Protein AF-A0A3A6QDR3-F1 (afdb_monomer_lite)

InterPro domains:
  IPR043860 Protein of unknown function DUF5822 [PF19139] (39-76)

Radius of gyration: 24.92 Å; chains: 1; bounding box: 59×46×72 Å

Secondary structure (DSSP, 8-state):
-PPPP------S--HHHHHHHHHHHIIIIIHHHHHHHHTTS---SHHHHHHHHHHHHHHHHHHHHHHHHHHHHHHHHHHHHTTS------------

Sequence (96 aa):
MADPVATTDPDGVDFGWVMQVTFVVTILVGAPLVAVLSTTVELSTWGVRATFAIRVGAPIWLTTNVAAYLYAKYKREDTDDDDRPESAESTPADDE

Fold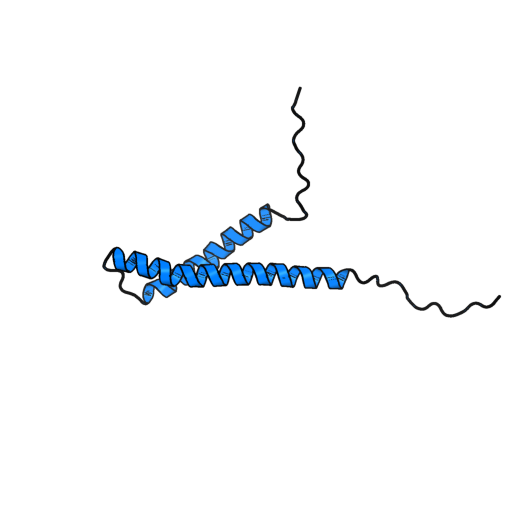seek 3Di:
DPDPPPDDPPPPDDPVVVVVCVVCCCVVPVVVQLVVLVVVDDPPDPVSVVVSCCVSVVVVVVVVVVVVVVVVVVVVVVVVVVPDPPPDDDDDDDDD

Structure (mmCIF, N/CA/C/O backbone):
data_AF-A0A3A6QDR3-F1
#
_entry.id   AF-A0A3A6QDR3-F1
#
loop_
_atom_site.group_PDB
_atom_site.id
_atom_site.type_symbol
_atom_site.label_atom_id
_atom_site.label_alt_id
_atom_site.label_comp_id
_atom_site.label_asym_id
_atom_site.label_entity_id
_atom_site.label_seq_id
_atom_site.pdbx_PDB_ins_code
_atom_site.Cartn_x
_atom_site.Cartn_y
_atom_site.Cartn_z
_atom_site.occupancy
_atom_site.B_iso_or_equiv
_atom_site.auth_seq_id
_atom_site.auth_comp_id
_atom_site.auth_asym_id
_atom_site.auth_atom_id
_atom_site.pdbx_PDB_model_num
ATOM 1 N N . MET A 1 1 ? -6.132 32.675 -29.547 1.00 58.56 1 MET A N 1
ATOM 2 C CA . MET A 1 1 ? -4.810 32.036 -29.393 1.00 58.56 1 MET A CA 1
ATOM 3 C C . MET A 1 1 ? -5.004 30.869 -28.449 1.00 58.56 1 MET A C 1
ATOM 5 O O . MET A 1 1 ? -5.469 31.107 -27.344 1.00 58.56 1 MET A O 1
ATOM 9 N N . ALA A 1 2 ? -4.787 29.637 -28.911 1.00 64.25 2 ALA A N 1
ATOM 10 C CA . ALA A 1 2 ? -4.675 28.500 -28.003 1.00 64.25 2 ALA A CA 1
ATOM 11 C C . ALA A 1 2 ? -3.282 28.570 -27.369 1.00 64.25 2 ALA A C 1
ATOM 13 O O . ALA A 1 2 ? -2.304 28.775 -28.089 1.00 64.25 2 ALA A O 1
ATOM 14 N N . ASP A 1 3 ? -3.218 28.488 -26.045 1.00 71.44 3 ASP A N 1
ATOM 15 C CA . ASP A 1 3 ? -1.955 28.404 -25.314 1.00 71.44 3 ASP A CA 1
ATOM 16 C C . ASP A 1 3 ? -1.244 27.100 -25.731 1.00 71.44 3 ASP A C 1
ATOM 18 O O . ASP A 1 3 ? -1.920 26.067 -25.838 1.00 71.44 3 ASP A O 1
ATOM 22 N N . PRO A 1 4 ? 0.060 27.116 -26.062 1.00 71.12 4 PRO A N 1
ATOM 23 C CA . PRO A 1 4 ? 0.772 25.905 -26.443 1.00 71.12 4 PRO A CA 1
ATOM 24 C C . PRO A 1 4 ? 0.732 24.917 -25.275 1.00 71.12 4 PRO A C 1
ATOM 26 O O . PRO A 1 4 ? 1.252 25.192 -24.196 1.00 71.12 4 PRO A O 1
ATOM 29 N N . VAL A 1 5 ? 0.091 23.763 -25.489 1.00 74.31 5 VAL A N 1
ATOM 30 C CA . VAL A 1 5 ? 0.049 22.706 -24.479 1.00 74.31 5 VAL A CA 1
ATOM 31 C C . VAL A 1 5 ? 1.491 22.304 -24.178 1.00 74.31 5 VAL A C 1
ATOM 33 O O . VAL A 1 5 ? 2.267 22.018 -25.091 1.00 74.31 5 VAL A O 1
ATOM 36 N N . ALA A 1 6 ? 1.871 22.344 -22.903 1.00 64.75 6 ALA A N 1
ATOM 37 C CA . ALA A 1 6 ? 3.170 21.862 -22.474 1.00 64.75 6 ALA A CA 1
ATOM 38 C C . ALA A 1 6 ? 3.205 20.346 -22.705 1.00 64.75 6 ALA A C 1
ATOM 40 O O . ALA A 1 6 ? 2.680 19.570 -21.909 1.00 64.75 6 ALA A O 1
ATOM 41 N N . THR A 1 7 ? 3.769 19.929 -23.835 1.00 65.12 7 THR A N 1
ATOM 42 C CA . THR A 1 7 ? 4.072 18.526 -24.098 1.00 65.12 7 THR A CA 1
ATOM 43 C C . THR A 1 7 ? 5.280 18.163 -23.248 1.00 65.12 7 THR A C 1
ATOM 45 O O . THR A 1 7 ? 6.416 18.477 -23.593 1.00 65.12 7 THR A O 1
ATOM 48 N N . THR A 1 8 ? 5.028 17.547 -22.098 1.00 63.00 8 THR A N 1
ATOM 49 C CA . THR A 1 8 ? 6.047 16.784 -21.382 1.00 63.00 8 THR A CA 1
ATOM 50 C C . THR A 1 8 ? 6.252 15.491 -22.155 1.00 63.00 8 THR A C 1
ATOM 52 O O . THR A 1 8 ? 5.293 14.743 -22.335 1.00 63.00 8 THR A O 1
ATOM 55 N N . ASP A 1 9 ? 7.468 15.248 -22.637 1.00 61.25 9 ASP A N 1
ATOM 56 C CA . ASP A 1 9 ? 7.875 13.913 -23.067 1.00 61.25 9 ASP A CA 1
ATOM 57 C C . ASP A 1 9 ? 7.932 13.064 -21.787 1.00 61.25 9 ASP A C 1
ATOM 59 O O . ASP A 1 9 ? 8.747 13.370 -20.909 1.00 61.25 9 ASP A O 1
ATOM 63 N N . PRO A 1 10 ? 6.990 12.131 -21.553 1.00 62.28 10 PRO A N 1
ATOM 64 C CA . PRO A 1 10 ? 7.082 11.274 -20.382 1.00 62.28 10 PRO A CA 1
ATOM 65 C C . PRO A 1 10 ? 8.407 10.520 -20.498 1.00 62.28 10 PRO A C 1
ATOM 67 O O . PRO A 1 10 ? 8.695 10.022 -21.576 1.00 62.28 10 PRO A O 1
ATOM 70 N N . ASP A 1 11 ? 9.201 10.445 -19.425 1.00 62.66 11 ASP A N 1
ATOM 71 C CA . ASP A 1 11 ? 10.565 9.875 -19.371 1.00 62.66 11 ASP A CA 1
ATOM 72 C C . ASP A 1 11 ? 10.659 8.359 -19.733 1.00 62.66 11 ASP A C 1
ATOM 74 O O . ASP A 1 11 ? 11.313 7.575 -19.049 1.00 62.66 11 ASP A O 1
ATOM 78 N N . GLY A 1 12 ? 9.945 7.884 -20.757 1.00 69.81 12 GLY A N 1
ATOM 79 C CA . GLY A 1 12 ? 9.756 6.481 -21.124 1.00 69.81 12 GLY A CA 1
ATOM 80 C C . GLY A 1 12 ? 8.812 5.703 -20.199 1.00 69.81 12 GLY A C 1
ATOM 81 O O . GLY A 1 12 ? 8.635 4.499 -20.380 1.00 69.81 12 GLY A O 1
ATOM 82 N N . VAL A 1 13 ? 8.205 6.348 -19.195 1.00 74.62 13 VAL A N 1
ATOM 83 C CA . VAL A 1 13 ? 7.364 5.682 -18.186 1.00 74.62 13 VAL A CA 1
ATOM 84 C C . VAL A 1 13 ? 5.888 5.699 -18.589 1.00 74.62 13 VAL A C 1
ATOM 86 O O . VAL A 1 13 ? 5.265 6.755 -18.685 1.00 74.62 13 VAL A O 1
ATOM 89 N N . ASP A 1 14 ? 5.295 4.513 -18.748 1.00 82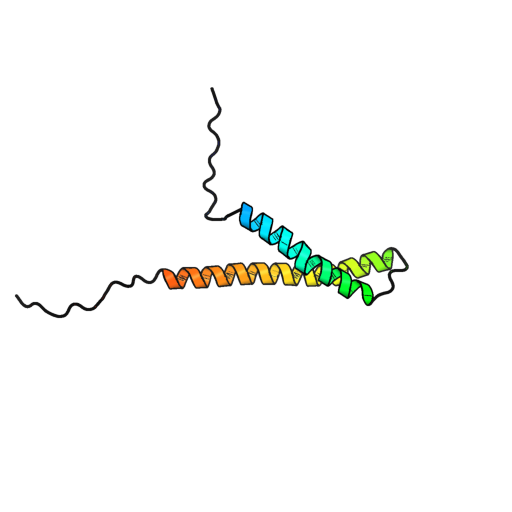.38 14 ASP A N 1
ATOM 90 C CA . ASP A 1 14 ? 3.853 4.353 -18.961 1.00 82.38 14 ASP A CA 1
ATOM 91 C C . ASP A 1 14 ? 3.084 4.576 -17.647 1.00 82.38 14 ASP A C 1
ATOM 93 O O . ASP A 1 14 ? 2.876 3.668 -16.835 1.00 82.38 14 ASP A O 1
ATOM 97 N N . PHE A 1 15 ? 2.660 5.820 -17.424 1.00 80.62 15 PHE A N 1
ATOM 98 C CA . PHE A 1 15 ? 1.894 6.207 -16.239 1.00 80.62 15 PHE A CA 1
ATOM 99 C C . PHE A 1 15 ? 0.520 5.525 -16.149 1.00 80.62 15 PHE A C 1
ATOM 101 O O . PHE A 1 15 ? 0.023 5.312 -15.039 1.00 80.62 15 PHE A O 1
ATOM 108 N N . GLY A 1 16 ? -0.086 5.152 -17.283 1.00 84.62 16 GLY A N 1
ATOM 109 C CA . GLY A 1 16 ? -1.348 4.411 -17.308 1.00 84.62 16 GLY A CA 1
ATOM 110 C C . GLY A 1 16 ? -1.162 2.997 -16.766 1.00 84.62 16 GLY A C 1
ATOM 111 O O . GLY A 1 16 ? -1.895 2.564 -15.873 1.00 84.62 16 GLY A O 1
ATOM 112 N N . TRP A 1 17 ? -0.109 2.322 -17.226 1.00 84.31 17 TRP A N 1
ATOM 113 C CA . TRP A 1 17 ? 0.300 1.016 -16.723 1.00 84.31 17 TRP A CA 1
ATOM 114 C C . TRP A 1 17 ? 0.682 1.064 -15.240 1.00 84.31 17 TRP A C 1
ATOM 116 O O . TRP A 1 17 ? 0.211 0.230 -14.466 1.00 84.31 17 TRP A O 1
ATOM 126 N N . VAL A 1 18 ? 1.461 2.065 -14.805 1.00 82.56 18 VAL A N 1
ATOM 127 C CA . VAL A 1 18 ? 1.843 2.222 -13.386 1.00 82.56 18 VAL A CA 1
ATOM 128 C C . VAL A 1 18 ? 0.607 2.365 -12.501 1.00 82.56 18 VAL A C 1
ATOM 130 O O . VAL A 1 18 ? 0.498 1.702 -11.465 1.00 82.56 18 VAL A O 1
ATOM 133 N N . MET A 1 19 ? -0.352 3.197 -12.907 1.00 87.56 19 MET A N 1
ATOM 134 C CA . MET A 1 19 ? -1.589 3.398 -12.156 1.00 87.56 19 MET A CA 1
ATOM 135 C C . MET A 1 19 ? -2.438 2.120 -12.109 1.00 87.56 19 MET A C 1
ATOM 137 O O . MET A 1 19 ? -2.969 1.762 -11.057 1.00 87.56 19 MET A O 1
ATOM 141 N N . GLN A 1 20 ? -2.532 1.391 -13.222 1.00 87.50 20 GLN A N 1
ATOM 142 C CA . GLN A 1 20 ? -3.319 0.164 -13.285 1.00 87.50 20 GLN A CA 1
ATOM 143 C C . GLN A 1 20 ? -2.688 -0.958 -12.453 1.00 87.50 20 GLN A C 1
ATOM 145 O O . GLN A 1 20 ? -3.381 -1.607 -11.670 1.00 87.50 20 GLN A O 1
ATOM 150 N N . VAL A 1 21 ? -1.374 -1.157 -12.566 1.00 86.88 21 VAL A N 1
ATOM 151 C CA . VAL A 1 21 ? -0.640 -2.162 -11.787 1.00 86.88 21 VAL A CA 1
ATOM 152 C C . VAL A 1 21 ? -0.727 -1.860 -10.300 1.00 86.88 21 VAL A C 1
ATOM 154 O O . VAL A 1 21 ? -1.041 -2.758 -9.523 1.00 86.88 21 VAL A O 1
ATOM 157 N N . THR A 1 22 ? -0.520 -0.611 -9.884 1.00 81.19 22 THR A N 1
ATOM 158 C CA . THR A 1 22 ? -0.638 -0.252 -8.463 1.00 81.19 22 THR A CA 1
ATOM 159 C C . THR A 1 22 ? -2.051 -0.490 -7.935 1.00 81.19 22 THR A C 1
ATOM 161 O O . THR A 1 22 ? -2.201 -1.103 -6.877 1.00 81.19 22 THR A O 1
ATOM 164 N N . PHE A 1 23 ? -3.096 -0.116 -8.679 1.00 85.56 23 PHE A N 1
ATOM 165 C CA . PHE A 1 23 ? -4.482 -0.399 -8.294 1.00 85.56 23 PHE A CA 1
ATOM 166 C C . PHE A 1 23 ? -4.752 -1.906 -8.147 1.00 85.56 23 PHE A C 1
ATOM 168 O O . PHE A 1 23 ? -5.237 -2.357 -7.106 1.00 85.56 23 PHE A O 1
ATOM 175 N N . VAL A 1 24 ? -4.377 -2.698 -9.155 1.00 88.62 24 VAL A N 1
ATOM 176 C CA . VAL A 1 24 ? -4.601 -4.152 -9.184 1.00 88.62 24 VAL A CA 1
ATOM 177 C C . VAL A 1 24 ? -3.822 -4.860 -8.077 1.00 88.62 24 VAL A C 1
ATOM 179 O O . VAL A 1 24 ? -4.401 -5.665 -7.350 1.00 88.62 24 VAL A O 1
ATOM 182 N N . VAL A 1 25 ? -2.539 -4.542 -7.894 1.00 83.62 25 VAL A N 1
ATOM 183 C CA . VAL A 1 25 ? -1.692 -5.152 -6.856 1.00 83.62 25 VAL A CA 1
ATOM 184 C C . VAL A 1 25 ? -2.235 -4.846 -5.460 1.00 83.62 25 VAL A C 1
ATOM 186 O O . VAL A 1 25 ? -2.306 -5.737 -4.613 1.00 83.62 25 VAL A O 1
ATOM 189 N N . THR A 1 26 ? -2.692 -3.617 -5.214 1.00 78.31 26 THR A N 1
ATOM 190 C CA . THR A 1 26 ? -3.222 -3.234 -3.896 1.00 78.31 26 THR A CA 1
ATOM 191 C C . THR A 1 26 ? -4.514 -3.985 -3.566 1.00 78.31 26 THR A C 1
ATOM 193 O O . THR A 1 26 ? -4.715 -4.401 -2.424 1.00 78.31 26 THR A O 1
ATOM 196 N N . ILE A 1 27 ? -5.370 -4.220 -4.563 1.00 84.00 27 ILE A N 1
ATOM 197 C CA . ILE A 1 27 ? -6.609 -4.982 -4.379 1.00 84.00 27 ILE A CA 1
ATOM 198 C C . ILE A 1 27 ? -6.325 -6.476 -4.244 1.00 84.00 27 ILE A C 1
ATOM 200 O O . ILE A 1 27 ? -6.805 -7.092 -3.300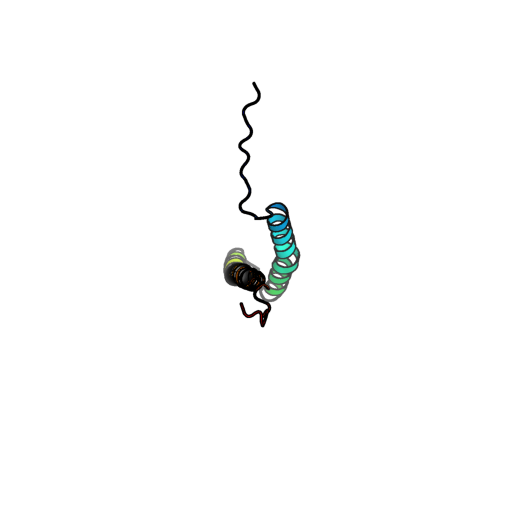 1.00 84.00 27 ILE A O 1
ATOM 204 N N . LEU A 1 28 ? -5.565 -7.068 -5.169 1.00 85.25 28 LEU A N 1
ATOM 205 C CA . LEU A 1 28 ? -5.379 -8.521 -5.223 1.00 85.25 28 LEU A CA 1
ATOM 206 C C . LEU A 1 28 ? -4.413 -9.051 -4.166 1.00 85.25 28 LEU A C 1
ATOM 208 O O . LEU A 1 28 ? -4.530 -10.204 -3.768 1.00 85.25 28 LEU A O 1
ATOM 212 N N . VAL A 1 29 ? -3.464 -8.235 -3.714 1.00 78.81 29 VAL A N 1
ATOM 213 C CA . VAL A 1 29 ? -2.458 -8.652 -2.730 1.00 78.81 29 VAL A CA 1
ATOM 214 C C . VAL A 1 29 ? -2.688 -7.942 -1.404 1.00 78.81 29 VAL A C 1
ATOM 216 O O . VAL A 1 29 ? -2.778 -8.595 -0.367 1.00 78.81 29 VAL A O 1
ATOM 219 N N . GLY A 1 30 ? -2.844 -6.615 -1.427 1.00 77.12 30 GLY A N 1
ATOM 220 C CA . GLY A 1 30 ? -2.991 -5.815 -0.211 1.00 77.12 30 GLY A CA 1
ATOM 221 C C . GLY A 1 30 ? -4.235 -6.181 0.601 1.00 77.12 30 GLY A C 1
ATOM 222 O O . GLY A 1 30 ? -4.125 -6.466 1.795 1.00 77.12 30 GLY A O 1
ATOM 223 N N . ALA A 1 31 ? -5.411 -6.228 -0.032 1.00 81.50 31 A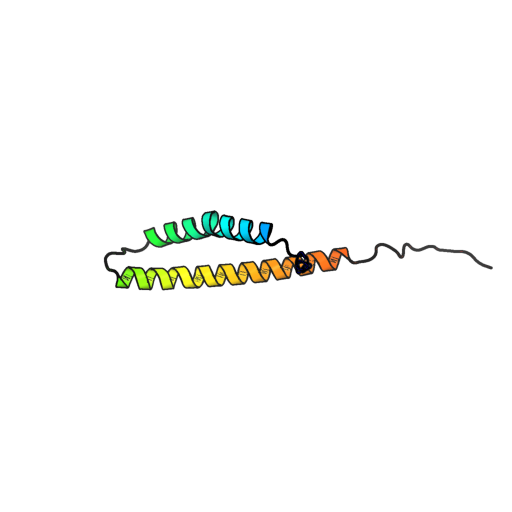LA A N 1
ATOM 224 C CA . ALA A 1 31 ? -6.656 -6.502 0.686 1.00 81.50 31 ALA A CA 1
ATOM 225 C C . ALA A 1 31 ? -6.727 -7.930 1.275 1.00 81.50 31 ALA A C 1
ATOM 227 O O . ALA A 1 31 ? -7.045 -8.044 2.463 1.00 81.50 31 ALA A O 1
ATOM 228 N N . PRO A 1 32 ? -6.377 -9.015 0.548 1.00 80.62 32 PRO A N 1
ATOM 229 C CA . PRO A 1 32 ? -6.351 -10.359 1.125 1.00 80.62 32 PRO A CA 1
ATOM 230 C C . PRO A 1 32 ? -5.343 -10.508 2.260 1.00 80.62 32 PRO A C 1
ATOM 232 O O . PRO A 1 32 ? -5.651 -11.141 3.268 1.00 80.62 32 PRO A O 1
ATOM 235 N N . LEU A 1 33 ? -4.166 -9.891 2.137 1.00 78.88 33 LEU A N 1
ATOM 236 C CA . LEU A 1 33 ? -3.138 -9.952 3.171 1.00 78.88 33 LEU A CA 1
ATOM 237 C C . LEU A 1 33 ? -3.630 -9.311 4.477 1.00 78.88 33 LEU A C 1
ATOM 239 O O . LEU A 1 33 ? -3.519 -9.914 5.545 1.00 78.88 33 LEU A O 1
ATOM 243 N N . VAL A 1 34 ? -4.253 -8.130 4.388 1.00 78.00 34 VAL A N 1
ATOM 244 C CA . VAL A 1 34 ? -4.875 -7.455 5.540 1.00 78.00 34 VAL A CA 1
ATOM 245 C C . VAL A 1 34 ? -6.013 -8.294 6.127 1.00 78.00 34 VAL A C 1
ATOM 247 O O . VAL A 1 34 ? -6.102 -8.422 7.349 1.00 78.00 34 VAL A O 1
ATOM 250 N N . ALA A 1 35 ? -6.856 -8.894 5.282 1.00 78.69 35 ALA A N 1
ATOM 251 C CA . ALA A 1 35 ? -7.971 -9.727 5.725 1.00 78.69 35 ALA A CA 1
ATOM 252 C C . ALA A 1 35 ? -7.496 -10.958 6.513 1.00 78.69 35 ALA A C 1
ATOM 254 O O . ALA A 1 35 ? -7.992 -11.201 7.611 1.00 78.69 35 ALA A O 1
ATOM 255 N N . VAL A 1 36 ? -6.497 -11.687 6.002 1.00 76.25 36 VAL A N 1
ATOM 256 C CA . VAL A 1 36 ? -5.908 -12.856 6.680 1.00 76.25 36 VAL A CA 1
ATOM 257 C C . VAL A 1 36 ? -5.262 -12.455 8.004 1.00 76.25 36 VAL A C 1
ATOM 259 O O . VAL A 1 36 ? -5.483 -13.097 9.026 1.00 76.25 36 VAL A O 1
ATOM 262 N N . LEU A 1 37 ? -4.502 -11.359 8.026 1.00 75.62 37 LEU A N 1
ATOM 263 C CA . LEU A 1 37 ? -3.881 -10.880 9.262 1.00 75.62 37 LEU A CA 1
ATOM 264 C C . LEU A 1 37 ? -4.934 -10.471 10.305 1.00 75.62 37 LEU A C 1
ATOM 266 O O . LEU A 1 37 ? -4.723 -10.686 11.500 1.00 75.62 37 LEU A O 1
ATOM 270 N N . SER A 1 38 ? -6.093 -9.957 9.874 1.00 72.69 38 SER A N 1
ATOM 271 C CA . SER A 1 38 ? -7.181 -9.547 10.770 1.00 72.69 38 SER A CA 1
ATOM 272 C C . SER A 1 38 ? -7.869 -10.709 11.483 1.00 72.69 38 SER A C 1
ATOM 274 O O . SER A 1 38 ? -8.466 -10.476 12.532 1.00 72.69 38 SER A O 1
ATOM 276 N N . THR A 1 39 ? -7.804 -11.943 10.973 1.00 77.50 39 THR A N 1
ATOM 277 C CA . THR A 1 39 ? -8.459 -13.089 11.634 1.00 77.50 39 THR A CA 1
ATOM 278 C C . THR A 1 39 ? -7.705 -13.569 12.872 1.00 77.50 39 THR A C 1
ATOM 280 O O . THR A 1 39 ? -8.213 -14.400 13.617 1.00 77.50 39 THR A O 1
ATOM 283 N N . THR A 1 40 ? -6.484 -13.080 13.091 1.00 72.38 40 THR A N 1
ATOM 284 C CA . THR A 1 40 ? -5.602 -13.540 14.174 1.00 72.38 40 THR A CA 1
ATOM 285 C C . THR A 1 40 ? -5.733 -12.733 15.465 1.00 72.38 40 THR A C 1
ATOM 287 O O . THR A 1 40 ? -5.081 -13.062 16.455 1.00 72.38 40 THR A O 1
ATOM 290 N N . VAL A 1 41 ? -6.552 -11.671 15.479 1.00 69.38 41 VAL A N 1
ATOM 291 C CA . VAL A 1 41 ? -6.592 -10.712 16.591 1.00 69.38 41 VAL A CA 1
ATOM 292 C C . VAL A 1 41 ? -8.016 -10.235 16.865 1.00 69.38 41 VAL A C 1
ATOM 294 O O . VAL A 1 41 ? -8.721 -9.792 15.961 1.00 69.38 41 VAL A O 1
ATOM 297 N N . GLU A 1 42 ? -8.435 -10.261 18.131 1.00 71.81 42 GLU A N 1
ATOM 298 C CA . GLU A 1 42 ? -9.719 -9.688 18.537 1.00 71.81 42 GLU A CA 1
ATOM 299 C C . GLU A 1 42 ? -9.635 -8.160 18.620 1.00 71.81 42 GLU A C 1
ATOM 301 O O . GLU A 1 42 ? -8.988 -7.575 19.489 1.00 71.81 42 GLU A O 1
ATOM 306 N N . LEU A 1 43 ? -10.324 -7.491 17.701 1.00 71.75 43 LEU A N 1
ATOM 307 C CA . LEU A 1 43 ? -10.319 -6.037 17.552 1.00 71.75 43 LEU A CA 1
ATOM 308 C C . LEU A 1 43 ? -11.471 -5.405 18.345 1.00 71.75 43 LEU A C 1
ATOM 310 O O . LEU A 1 43 ? -12.340 -4.747 17.779 1.00 71.75 43 LEU A O 1
ATOM 314 N N . SER A 1 44 ? -11.517 -5.621 19.660 1.00 77.38 44 SER A N 1
ATOM 315 C CA . SER A 1 44 ? -12.646 -5.187 20.501 1.00 77.38 44 SER A CA 1
ATOM 316 C C . SER A 1 44 ? -12.680 -3.667 20.718 1.00 77.38 44 SER A C 1
ATOM 318 O O . SER A 1 44 ? -13.732 -3.037 20.592 1.00 77.38 44 SER A O 1
ATOM 320 N N . THR A 1 45 ? -11.525 -3.028 20.923 1.00 86.50 45 THR A N 1
ATOM 321 C CA . THR A 1 45 ? -11.416 -1.585 21.215 1.00 86.50 45 THR A CA 1
ATOM 322 C C . THR A 1 45 ? -10.758 -0.798 20.081 1.00 86.50 45 THR A C 1
ATOM 324 O O . THR A 1 45 ? -10.123 -1.360 19.188 1.00 86.50 45 THR A O 1
ATOM 327 N N . TRP A 1 46 ? -10.953 0.521 20.052 1.00 83.88 46 TRP A N 1
ATOM 328 C CA . TRP A 1 46 ? -10.388 1.372 18.998 1.00 83.88 46 TRP A CA 1
ATOM 329 C C . TRP A 1 46 ? -8.853 1.443 19.070 1.00 83.88 46 TRP A C 1
ATOM 331 O O . TRP A 1 46 ? -8.184 1.386 18.043 1.00 83.88 46 TRP A O 1
ATOM 341 N N . GLY A 1 47 ? -8.283 1.455 20.281 1.00 85.62 47 GLY A N 1
ATOM 342 C CA . GLY A 1 47 ? -6.829 1.406 20.476 1.00 85.62 47 GLY A CA 1
ATOM 343 C C . GLY A 1 47 ? -6.198 0.133 19.904 1.00 85.62 47 GLY A C 1
ATOM 344 O O . GLY A 1 47 ? -5.197 0.207 19.197 1.00 85.62 47 GLY A O 1
ATOM 345 N N . VAL A 1 48 ? -6.838 -1.025 20.111 1.00 82.56 48 VAL A N 1
ATOM 346 C CA . VAL A 1 48 ? -6.371 -2.305 19.550 1.00 82.56 48 VAL A CA 1
ATOM 347 C C . VAL A 1 48 ? -6.421 -2.293 18.017 1.00 82.56 48 VAL A C 1
ATOM 349 O O . VAL A 1 48 ? -5.488 -2.773 17.376 1.00 82.56 48 VAL A O 1
ATOM 352 N N . ARG A 1 49 ? -7.446 -1.667 17.419 1.00 80.12 49 ARG A N 1
ATOM 353 C CA . ARG A 1 49 ? -7.541 -1.469 15.959 1.00 80.12 49 ARG A CA 1
ATOM 354 C C . ARG A 1 49 ? -6.393 -0.620 15.410 1.00 80.12 49 ARG A C 1
ATOM 356 O O . ARG A 1 49 ? -5.790 -1.001 14.410 1.00 80.12 49 ARG A O 1
ATOM 363 N N . ALA A 1 50 ? -6.055 0.486 16.073 1.00 84.06 50 ALA A N 1
ATOM 364 C CA . ALA A 1 50 ? -4.959 1.357 15.650 1.00 84.06 50 ALA A CA 1
ATOM 365 C C . ALA A 1 50 ? -3.593 0.653 15.737 1.00 84.06 50 ALA A C 1
ATOM 367 O O . ALA A 1 50 ? -2.819 0.672 14.780 1.00 84.06 50 ALA A O 1
ATOM 368 N N . THR A 1 51 ? -3.307 -0.030 16.849 1.00 82.62 51 THR A N 1
ATOM 369 C CA . THR A 1 51 ? -2.052 -0.780 17.011 1.00 82.62 51 THR A CA 1
ATOM 370 C C . THR A 1 51 ? -1.938 -1.926 16.007 1.00 82.62 51 THR A C 1
ATOM 372 O O . THR A 1 51 ? -0.857 -2.144 15.458 1.00 82.62 51 THR A O 1
ATOM 375 N N . PHE A 1 52 ? -3.039 -2.628 15.729 1.00 82.06 52 PHE A N 1
ATOM 376 C CA . PHE A 1 52 ? -3.093 -3.660 14.697 1.00 82.06 52 PHE A CA 1
ATOM 377 C C . PHE A 1 52 ? -2.781 -3.088 13.309 1.00 82.06 52 PHE A C 1
ATOM 379 O O . PHE A 1 52 ? -1.896 -3.601 12.626 1.00 82.06 52 PHE A O 1
ATOM 386 N N . ALA A 1 53 ? -3.433 -1.984 12.930 1.00 81.06 53 ALA A N 1
ATOM 387 C CA . ALA A 1 53 ? -3.207 -1.329 11.644 1.00 81.06 53 ALA A CA 1
ATOM 388 C C . ALA A 1 53 ? -1.745 -0.895 11.463 1.00 81.06 53 ALA A C 1
ATOM 390 O O . ALA A 1 53 ? -1.192 -1.076 10.385 1.00 81.06 53 ALA A O 1
ATOM 391 N N . ILE A 1 54 ? -1.091 -0.393 12.515 1.00 84.19 54 ILE A N 1
ATOM 392 C CA . ILE A 1 54 ? 0.331 -0.024 12.459 1.00 84.19 54 ILE A CA 1
ATOM 393 C C . ILE A 1 54 ? 1.219 -1.272 12.337 1.00 84.19 54 ILE A C 1
ATOM 395 O O . ILE A 1 54 ? 2.092 -1.313 11.473 1.00 84.19 54 ILE A O 1
ATOM 399 N N . ARG A 1 55 ? 0.994 -2.305 13.165 1.00 82.62 55 ARG A N 1
ATOM 400 C CA . ARG A 1 55 ? 1.798 -3.544 13.150 1.00 82.62 55 ARG A CA 1
ATOM 401 C C . ARG A 1 55 ? 1.692 -4.318 11.844 1.00 82.62 55 ARG A C 1
ATOM 403 O O . ARG A 1 55 ? 2.660 -4.965 11.469 1.00 82.62 55 ARG A O 1
ATOM 410 N N . VAL A 1 56 ? 0.533 -4.281 11.196 1.00 79.75 56 VAL A N 1
ATOM 411 C CA . VAL A 1 56 ? 0.286 -4.960 9.920 1.00 79.75 56 VAL A CA 1
ATOM 412 C C . VAL A 1 56 ? 0.663 -4.064 8.747 1.00 79.75 56 VAL A C 1
ATOM 414 O O . VAL A 1 56 ? 1.359 -4.499 7.836 1.00 79.75 56 VAL A O 1
ATOM 417 N N . GLY A 1 57 ? 0.270 -2.795 8.788 1.00 76.56 57 GLY A N 1
ATOM 418 C CA . GLY A 1 57 ? 0.542 -1.837 7.724 1.00 76.56 57 GLY A CA 1
ATOM 419 C C . GLY A 1 57 ? 2.032 -1.576 7.528 1.00 76.56 57 GLY A C 1
ATOM 420 O O . GLY A 1 57 ? 2.484 -1.545 6.389 1.00 76.56 57 GLY A O 1
ATOM 421 N N . ALA A 1 58 ? 2.813 -1.450 8.606 1.00 82.81 58 ALA A N 1
ATOM 422 C CA . ALA A 1 58 ? 4.246 -1.163 8.519 1.00 82.81 58 ALA A CA 1
ATOM 423 C C . ALA A 1 58 ? 5.059 -2.223 7.739 1.00 82.81 58 ALA A C 1
ATOM 425 O O . ALA A 1 58 ? 5.748 -1.839 6.793 1.00 82.81 58 ALA A O 1
ATOM 426 N N . PRO A 1 59 ? 4.995 -3.534 8.055 1.00 79.44 59 PRO A N 1
ATOM 427 C CA . PRO A 1 59 ? 5.714 -4.546 7.288 1.00 79.44 59 PRO A CA 1
ATOM 428 C C . PRO A 1 59 ? 5.184 -4.673 5.859 1.00 79.44 59 PRO A C 1
ATOM 430 O O . PRO A 1 59 ? 5.992 -4.792 4.948 1.00 79.44 59 PRO A O 1
ATOM 433 N N . ILE A 1 60 ? 3.869 -4.566 5.627 1.00 79.19 60 ILE A N 1
ATOM 434 C CA . ILE A 1 60 ? 3.304 -4.589 4.265 1.00 79.19 60 ILE A CA 1
ATOM 435 C C . ILE A 1 60 ? 3.849 -3.427 3.434 1.00 79.19 60 ILE A C 1
ATOM 437 O O . ILE A 1 60 ? 4.281 -3.621 2.298 1.00 79.19 60 ILE A O 1
ATOM 441 N N . TRP A 1 61 ? 3.859 -2.222 4.002 1.00 79.62 61 TRP A N 1
ATOM 442 C CA . TRP A 1 61 ? 4.378 -1.029 3.344 1.00 79.62 61 TRP A CA 1
ATOM 443 C C . TRP A 1 61 ? 5.871 -1.163 3.039 1.00 79.62 61 TRP A C 1
ATOM 445 O O . TRP A 1 61 ? 6.305 -0.838 1.930 1.00 79.62 61 TRP A O 1
ATOM 455 N N . LEU A 1 62 ? 6.645 -1.698 3.989 1.00 82.19 62 LEU A N 1
ATOM 456 C CA . LEU A 1 62 ? 8.070 -1.953 3.807 1.00 82.19 62 LEU A CA 1
ATOM 457 C C . LEU A 1 62 ? 8.308 -2.984 2.699 1.00 82.19 62 LEU A C 1
ATOM 459 O O . LEU A 1 62 ? 9.056 -2.707 1.768 1.00 82.19 62 LEU A O 1
ATOM 463 N N . THR A 1 63 ? 7.642 -4.140 2.754 1.00 80.06 63 THR A N 1
ATOM 464 C CA . THR A 1 63 ? 7.758 -5.193 1.736 1.00 80.06 63 THR A CA 1
ATOM 465 C C . THR A 1 63 ? 7.353 -4.681 0.361 1.00 80.06 63 THR A C 1
ATOM 467 O O . THR A 1 63 ? 8.042 -4.969 -0.610 1.00 80.06 63 THR A O 1
ATOM 470 N N . THR A 1 64 ? 6.290 -3.881 0.270 1.00 77.44 64 THR A N 1
ATOM 471 C CA . THR A 1 64 ? 5.841 -3.293 -0.999 1.00 77.44 64 THR A CA 1
ATOM 472 C C . THR A 1 64 ? 6.888 -2.332 -1.567 1.00 77.44 64 THR A C 1
ATOM 474 O O . THR A 1 64 ? 7.213 -2.427 -2.746 1.00 77.44 64 THR A O 1
ATOM 477 N N . ASN A 1 65 ? 7.471 -1.452 -0.742 1.00 78.56 65 ASN A N 1
ATOM 478 C CA . ASN A 1 65 ? 8.548 -0.552 -1.180 1.00 78.56 65 ASN A CA 1
ATOM 479 C C . ASN A 1 65 ? 9.800 -1.318 -1.614 1.00 78.56 65 ASN A C 1
ATOM 481 O O . ASN A 1 65 ? 10.384 -1.006 -2.648 1.00 78.56 65 ASN A O 1
ATOM 485 N N . VAL A 1 66 ? 10.200 -2.335 -0.847 1.00 86.19 66 VAL A N 1
ATOM 486 C CA . VAL A 1 66 ? 11.353 -3.180 -1.179 1.00 86.19 66 VAL A CA 1
ATOM 487 C C . VAL A 1 66 ? 11.102 -3.937 -2.481 1.00 86.19 66 VAL A C 1
ATOM 489 O O . VAL A 1 66 ? 11.965 -3.935 -3.351 1.00 86.19 66 VAL A O 1
ATOM 492 N N . ALA A 1 67 ? 9.922 -4.531 -2.656 1.00 78.75 67 ALA A N 1
ATOM 493 C CA . ALA A 1 67 ? 9.550 -5.224 -3.884 1.00 78.75 67 ALA A CA 1
ATOM 494 C C . ALA A 1 67 ? 9.526 -4.272 -5.087 1.00 78.75 67 ALA A C 1
ATOM 496 O O . ALA A 1 67 ? 10.071 -4.612 -6.131 1.00 78.75 67 ALA A O 1
ATOM 497 N N . ALA A 1 68 ? 8.966 -3.068 -4.939 1.00 77.75 68 ALA A N 1
ATOM 498 C CA . ALA A 1 68 ? 8.965 -2.056 -5.992 1.00 77.75 68 ALA A CA 1
ATOM 499 C C . ALA A 1 68 ? 10.389 -1.611 -6.366 1.00 77.75 68 ALA A C 1
ATOM 501 O O . ALA A 1 68 ? 10.713 -1.512 -7.548 1.00 77.75 68 ALA A O 1
ATOM 502 N N . TYR A 1 69 ? 11.258 -1.398 -5.372 1.00 79.88 69 TYR A N 1
ATOM 503 C CA . TYR A 1 69 ? 12.666 -1.068 -5.591 1.00 79.88 69 TYR A CA 1
ATOM 504 C C . TYR A 1 69 ? 13.415 -2.201 -6.302 1.00 79.88 69 TYR A C 1
ATOM 506 O O . TYR A 1 69 ? 14.111 -1.953 -7.284 1.00 79.88 69 TYR A O 1
ATOM 514 N N . LEU A 1 70 ? 13.254 -3.444 -5.837 1.00 85.00 70 LEU A N 1
ATOM 515 C CA . LEU A 1 70 ? 13.886 -4.616 -6.444 1.00 85.00 70 LEU A CA 1
ATOM 516 C C . LEU A 1 70 ? 13.382 -4.855 -7.866 1.00 85.00 70 LEU A C 1
ATOM 518 O O . LEU A 1 70 ? 14.189 -5.133 -8.741 1.00 85.00 70 LEU A O 1
ATOM 522 N N . TYR A 1 71 ? 12.082 -4.687 -8.112 1.00 77.12 71 TYR A N 1
ATOM 523 C CA . TYR A 1 71 ? 11.502 -4.783 -9.449 1.00 77.12 71 TYR A CA 1
ATOM 524 C C . TYR A 1 71 ? 12.089 -3.728 -10.393 1.00 77.12 71 TYR A C 1
ATOM 526 O O . TYR A 1 71 ? 12.502 -4.050 -11.504 1.00 77.12 71 TYR A O 1
ATOM 534 N N . ALA A 1 72 ? 12.190 -2.475 -9.940 1.00 78.56 72 ALA A N 1
ATOM 535 C CA . ALA A 1 72 ? 12.812 -1.410 -10.721 1.00 78.56 72 ALA A CA 1
ATOM 536 C C . ALA A 1 72 ? 14.309 -1.660 -10.962 1.00 78.56 72 ALA A C 1
ATOM 538 O O . ALA A 1 72 ? 14.812 -1.332 -12.032 1.00 78.56 72 ALA A O 1
ATOM 539 N N . LYS A 1 73 ? 15.019 -2.237 -9.985 1.00 78.69 73 LYS A N 1
ATOM 540 C CA . LYS A 1 73 ? 16.432 -2.606 -10.120 1.00 78.69 73 LYS A CA 1
ATOM 541 C C . LYS A 1 73 ? 16.623 -3.740 -11.131 1.00 78.69 73 LYS A C 1
ATOM 543 O O . LYS A 1 73 ? 17.411 -3.581 -12.050 1.00 78.69 73 LYS A O 1
ATOM 548 N N . TYR A 1 74 ? 15.874 -4.828 -10.990 1.00 77.94 74 TYR A N 1
ATOM 549 C CA . TYR A 1 74 ? 15.947 -5.993 -11.872 1.00 77.94 74 TYR A CA 1
ATOM 550 C C . TYR A 1 74 ? 15.608 -5.628 -13.323 1.00 77.94 74 TYR A C 1
ATOM 552 O O . TYR A 1 74 ? 16.336 -5.974 -14.242 1.00 77.94 74 TYR A O 1
ATOM 560 N N . LYS A 1 75 ? 14.571 -4.807 -13.532 1.00 75.50 75 LYS A N 1
ATOM 561 C CA . LYS A 1 75 ? 14.219 -4.325 -14.873 1.00 75.50 75 LYS A CA 1
ATOM 562 C C . LYS A 1 75 ? 15.302 -3.435 -15.510 1.00 75.50 75 LYS A C 1
ATOM 564 O O . LYS A 1 75 ? 15.339 -3.328 -16.727 1.00 75.50 75 LYS A O 1
ATOM 569 N N . ARG A 1 76 ? 16.160 -2.769 -14.727 1.00 61.69 76 ARG A N 1
ATOM 570 C CA . ARG A 1 76 ? 17.315 -2.036 -15.282 1.00 61.69 76 ARG A CA 1
ATOM 571 C C . ARG A 1 76 ? 18.416 -2.991 -15.740 1.00 61.69 76 ARG A C 1
ATOM 573 O O . ARG A 1 76 ? 19.003 -2.743 -16.779 1.00 61.69 76 ARG A O 1
ATOM 580 N N . GLU A 1 77 ? 18.644 -4.070 -14.993 1.00 60.94 77 GLU A N 1
ATOM 581 C CA . GLU A 1 77 ? 19.628 -5.105 -15.337 1.00 60.94 77 GLU A CA 1
ATOM 582 C C . GLU A 1 77 ? 19.222 -5.864 -16.618 1.00 60.94 77 GLU A C 1
ATOM 584 O O . GLU A 1 77 ? 20.067 -6.066 -17.481 1.00 60.94 77 GLU A O 1
ATOM 589 N N . ASP A 1 78 ? 17.933 -6.187 -16.797 1.00 57.06 78 ASP A N 1
ATOM 590 C CA . ASP A 1 78 ? 17.428 -6.823 -18.031 1.00 57.06 78 ASP A CA 1
ATOM 591 C C . ASP A 1 78 ? 17.562 -5.921 -19.279 1.00 57.06 78 ASP A C 1
ATOM 593 O O . ASP A 1 78 ? 17.750 -6.428 -20.381 1.00 5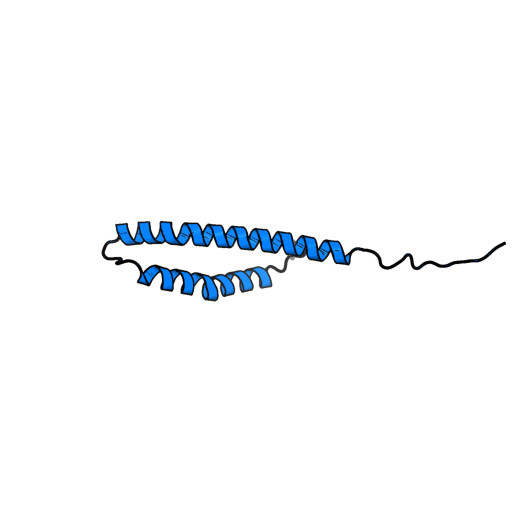7.06 78 ASP A O 1
ATOM 597 N N . THR A 1 79 ? 17.458 -4.592 -19.135 1.00 53.84 79 THR A N 1
ATOM 598 C CA . THR A 1 79 ? 17.620 -3.654 -20.266 1.00 53.84 79 THR A CA 1
ATOM 599 C C . THR A 1 79 ? 19.092 -3.466 -20.654 1.00 53.84 79 THR A C 1
ATOM 601 O O . THR A 1 79 ? 19.381 -3.295 -21.833 1.00 53.84 79 THR A O 1
ATOM 604 N N . ASP A 1 80 ? 20.025 -3.520 -19.696 1.00 54.78 80 ASP A N 1
ATOM 605 C CA . ASP A 1 80 ? 21.462 -3.342 -19.969 1.00 54.78 80 ASP A CA 1
ATOM 606 C C . ASP A 1 80 ? 22.080 -4.533 -20.745 1.00 54.78 80 ASP A C 1
ATOM 608 O O . ASP A 1 80 ? 23.081 -4.353 -21.440 1.00 54.78 80 ASP A O 1
ATOM 612 N N . ASP A 1 81 ? 21.501 -5.741 -20.667 1.00 53.75 81 ASP A N 1
ATOM 613 C CA . ASP A 1 81 ? 22.004 -6.938 -21.375 1.00 53.75 81 ASP A CA 1
ATOM 614 C C . ASP A 1 81 ? 21.572 -7.011 -22.861 1.00 53.75 81 ASP A C 1
ATOM 616 O O . ASP A 1 81 ? 22.237 -7.682 -23.659 1.00 53.75 81 ASP A O 1
ATOM 620 N N . ASP A 1 82 ? 20.508 -6.295 -23.250 1.00 52.91 82 ASP A N 1
ATOM 621 C CA . ASP A 1 82 ? 19.973 -6.242 -24.628 1.00 52.91 82 ASP A CA 1
ATOM 622 C C . ASP A 1 82 ? 20.710 -5.202 -25.512 1.00 52.91 82 ASP A C 1
ATOM 624 O O . ASP A 1 82 ? 20.597 -5.216 -26.736 1.00 52.91 82 ASP A O 1
ATOM 628 N N . ASP A 1 83 ? 21.535 -4.334 -24.907 1.00 5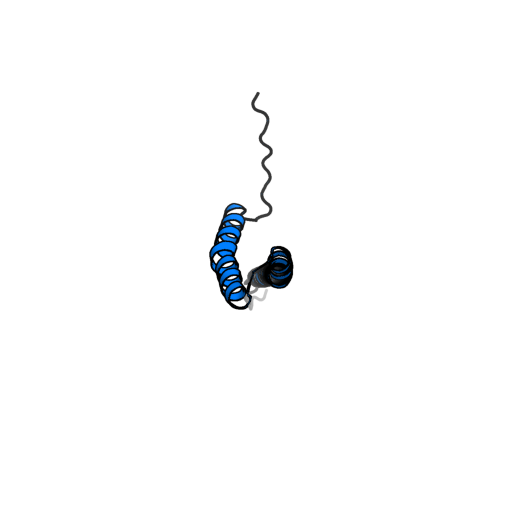1.66 83 ASP A N 1
ATOM 629 C CA . ASP A 1 83 ? 22.332 -3.287 -25.575 1.00 51.66 83 ASP A CA 1
ATOM 630 C C . ASP A 1 83 ? 23.779 -3.726 -25.909 1.00 51.66 83 ASP A C 1
ATOM 632 O O . ASP A 1 83 ? 24.652 -2.900 -26.205 1.00 51.66 83 ASP A O 1
ATOM 636 N N . ARG A 1 84 ? 24.085 -5.035 -25.910 1.00 53.19 84 ARG A N 1
ATOM 637 C CA . ARG A 1 84 ? 25.331 -5.521 -26.534 1.00 53.19 84 ARG A CA 1
ATOM 638 C C . ARG A 1 84 ? 25.146 -5.564 -28.052 1.00 53.19 84 ARG A C 1
ATOM 640 O O . ARG A 1 84 ? 24.408 -6.425 -28.527 1.00 53.19 84 ARG A O 1
ATOM 647 N N . PRO A 1 85 ? 25.856 -4.740 -28.846 1.00 49.81 85 PRO A N 1
ATOM 648 C CA . PRO A 1 85 ? 25.806 -4.878 -30.292 1.00 49.81 85 PRO A CA 1
ATOM 649 C C . PRO A 1 85 ? 26.347 -6.257 -30.697 1.00 49.81 85 PRO A C 1
ATOM 651 O O . PRO A 1 85 ? 27.552 -6.515 -30.637 1.00 49.81 85 PRO A O 1
ATOM 654 N N . GLU A 1 86 ? 25.454 -7.142 -31.145 1.00 58.00 86 GLU A N 1
ATOM 655 C CA . GLU A 1 86 ? 25.761 -8.303 -31.988 1.00 58.00 86 GLU A CA 1
ATOM 656 C C . GLU A 1 86 ? 26.279 -7.795 -33.345 1.00 58.00 86 GLU A C 1
ATOM 658 O O . GLU A 1 86 ? 25.591 -7.837 -34.357 1.00 58.00 86 GLU A O 1
ATOM 663 N N . SER A 1 87 ? 27.471 -7.199 -33.383 1.00 56.88 87 SER A N 1
ATOM 664 C CA . SER A 1 87 ? 28.151 -6.824 -34.630 1.00 56.88 87 SER A CA 1
ATOM 665 C C . SER A 1 87 ? 29.629 -6.548 -34.380 1.00 56.88 87 SER A C 1
ATOM 667 O O . SER A 1 87 ? 30.100 -5.415 -34.405 1.00 56.88 87 SER A O 1
ATOM 669 N N . ALA A 1 88 ? 30.375 -7.622 -34.170 1.00 57.38 88 ALA A N 1
ATOM 670 C CA . ALA A 1 88 ? 31.680 -7.772 -34.803 1.00 57.38 88 ALA A CA 1
ATOM 671 C C . ALA A 1 88 ? 31.905 -9.267 -35.038 1.00 57.38 88 ALA A C 1
ATOM 673 O O . ALA A 1 88 ? 32.817 -9.893 -34.498 1.00 57.38 88 ALA A O 1
ATOM 674 N N . GLU A 1 89 ? 30.981 -9.836 -35.815 1.00 51.38 89 GLU A N 1
ATOM 675 C CA . GLU A 1 89 ? 31.211 -11.055 -36.571 1.00 51.38 89 GLU A CA 1
ATOM 676 C C . GLU A 1 89 ? 32.576 -10.944 -37.259 1.00 51.38 89 GLU A C 1
ATOM 678 O O . GLU A 1 89 ? 32.929 -9.931 -37.864 1.00 51.38 89 GLU A O 1
ATOM 683 N N . SER A 1 90 ? 33.390 -11.968 -37.046 1.00 57.59 90 SER A N 1
ATOM 684 C CA . SER A 1 90 ? 34.745 -12.052 -37.558 1.00 57.59 90 SER A CA 1
ATOM 685 C C . SER A 1 90 ? 34.706 -12.173 -39.080 1.00 57.59 90 SER A C 1
ATOM 687 O O . SER A 1 90 ? 34.273 -13.205 -39.584 1.00 57.59 90 SER A O 1
ATOM 689 N N . THR A 1 91 ? 35.214 -11.178 -39.807 1.00 49.81 91 THR A N 1
ATOM 690 C CA . THR A 1 91 ? 35.603 -11.365 -41.212 1.00 49.81 91 THR A CA 1
ATOM 691 C C . THR A 1 91 ? 37.107 -11.629 -41.267 1.00 49.81 91 THR A C 1
ATOM 693 O O . THR A 1 91 ? 37.892 -10.717 -40.997 1.00 49.81 91 THR A O 1
ATOM 696 N N . PRO A 1 92 ? 37.544 -12.864 -41.569 1.00 59.44 92 PRO A N 1
ATOM 697 C CA . PRO A 1 92 ? 38.921 -13.140 -41.936 1.00 59.44 92 PRO A CA 1
ATOM 698 C C . PRO A 1 92 ? 39.152 -12.826 -43.425 1.00 59.44 92 PRO A C 1
ATOM 700 O O . PRO A 1 92 ? 38.287 -13.111 -44.245 1.00 59.44 92 PRO A O 1
ATOM 703 N N . ALA A 1 93 ? 40.365 -12.344 -43.721 1.00 53.94 93 ALA A N 1
ATOM 704 C CA . ALA A 1 93 ? 40.999 -12.190 -45.038 1.00 53.94 93 ALA A CA 1
ATOM 705 C C . ALA A 1 93 ? 40.452 -11.091 -45.973 1.00 53.94 93 ALA A C 1
ATOM 707 O O . ALA A 1 93 ? 39.304 -11.120 -46.389 1.00 53.94 93 ALA A O 1
ATOM 708 N N . ASP A 1 94 ? 41.320 -10.147 -46.343 1.00 52.25 94 ASP A N 1
ATOM 709 C CA . ASP A 1 94 ? 41.923 -10.181 -47.681 1.00 52.25 94 ASP A CA 1
ATOM 710 C C . ASP A 1 94 ? 43.217 -9.343 -47.707 1.00 52.25 94 ASP A C 1
ATOM 712 O O . ASP A 1 94 ? 43.276 -8.225 -47.189 1.00 52.25 94 ASP A O 1
ATOM 716 N N . ASP A 1 95 ? 44.267 -9.971 -48.238 1.00 56.75 95 ASP A N 1
ATOM 717 C CA . ASP A 1 95 ? 45.574 -9.417 -48.593 1.00 56.75 95 ASP A CA 1
ATOM 718 C C . ASP A 1 95 ? 45.451 -8.427 -49.767 1.00 56.75 95 ASP A C 1
ATOM 720 O O . ASP A 1 95 ? 44.861 -8.789 -50.783 1.00 56.75 95 ASP A O 1
ATOM 724 N N . GLU A 1 96 ? 46.109 -7.262 -49.685 1.00 45.44 96 GLU A N 1
ATOM 725 C CA . GLU A 1 96 ? 46.699 -6.538 -50.835 1.00 45.44 96 GLU A CA 1
ATOM 726 C C . GLU A 1 96 ? 47.998 -5.820 -50.430 1.00 45.44 96 GLU A C 1
ATOM 728 O O . GLU A 1 96 ? 48.014 -5.142 -49.373 1.00 45.44 96 GLU A O 1
#

pLDDT: mean 72.91, std 11.53, range [45.44, 88.62]

Organism: NCBI:txid268735

=== Feature glossary ===
A reading guide for the features in this record.

Start from the sequence.

  · Sequence gives the chain of amino acids in standard one-letter code (A=alanine, C=cysteine, …, Y=tyrosine), read N→C. It is the only feature that is directly encoded by the gene; all structural features are derived from the folded form of this sequence.

Fold it, and you get atomic coordinates and the backbone conformation that goes with them.

  · Structure coordinates are given as an mmCIF _atom_site loop: one row per atom with element, residue name, chain id, sequence number, and x/y/z position in Å. Only the four main-chain atoms per residue are included here; side chains are omitted to keep the record compact.

  · Backbone dihedral angles. Every residue except chain termini has a φ (preceding-C → N → Cα → C) and a ψ (N → Cα → C → next-N). They are reported in degrees following the IUPAC sign convention. Secondary structure is essentially a statement about which (φ, ψ) basin each residue occupies.

  · Eight-state secondary structure (DSSP): H is the canonical α-helix, G the tighter 3₁₀-helix, I the wider π-helix; E/B are β-structure, T and S are turns and bends, and '-' is everything else. DSSP derives these from the pattern of main-chain N–H···O=C hydrogen bonds, not from the sequence.

  · SS3 is a coarse helix/strand/coil call (letters a/b/c) made by the P-SEA algorithm from inter-Cα distances and dihedrals. It is less detailed than DSSP but needs only Cα positions.

Summarize the fold with a handful of shape descriptors and a per-residue structural alphabet.

  · Radius of gyration (Rg) is the root-mean-square distance of Cα atoms from their centroid — a single number for overall size and compactness. A globular domain of N residues has Rg ≈ 2.2·N^0.38 Å; an extended or disordered chain has a much larger Rg. The Cα contact count is the number of residue pairs whose Cα atoms are within 8 Å and are more than four positions apart in sequence — a standard proxy for tertiary packing density. The bounding box is the smallest axis-aligned box enclosing all Cα atoms.

  · 3Di is Foldseek's structural alphabet. Each residue is assigned one of twenty discrete states based on how its Cα sits relative to its spatial (not sequential) neighbors. Aligning 3Di strings finds structural homologs roughly as well as full 3D superposition, but orders of magnitude faster.

  · Solvent-accessible surface area (SASA) is the area in Å² traced out by the centre of a 1.4 Å probe sphere (a water molecule) rolled over the protein's van der Waals surface (Shrake–Rupley / Lee–Richards construction). Buried residues have near-zero SASA; fully exposed residues can exceed 200 Å². The total SASA scales roughly with the number of surface residues.

Ask how reliable the model is.

  · For AlphaFold models, the B-factor field carries pLDDT — the model's own estimate of local accuracy on a 0–100 scale. Regions with pLDDT<50 should be treated as essentially unmodeled; they often correspond to intrinsically disordered segments.

  · For experimental (PDB) structures, the B-factor (temperature factor) quantifies the positional spread of each atom in the crystal — a combination of thermal vibration and static disorder — in units of Å². High B-factors mark flexible loops or poorly resolved regions; low B-factors mark the rigid, well-ordered core.

  · Predicted Aligned Error (PAE) is an AlphaFold confidence matrix: entry (i, j) is the expected error in the position of residue j, in ångströms, when the prediction is superimposed on the true structure at residue i. Low PAE within a block of residues means that block is internally rigid and well-predicted; high PAE between two blocks means their relative placement is uncertain even if each block individually is confident.

Place it in context: what it resembles, what it is annotated as, and how it looks.

  · Structural nearest neighbors (via Foldseek easy-search vs the PDB). Reported per hit: target PDB id, E-value, and alignment TM-score. A TM-score above ~0.5 is the conventional threshold for 'same fold'.

  · Functional annotations link the protein to curated databases. InterPro entries identify conserved domains and families by matching the sequence against member-database signatures (Pfam, PROSITE, CDD, …). Gene Ontology (GO) terms describe molecular function, biological process, and cellular component in a controlled vocabulary. CATH places the structure in a hierarchical fold classification (Class/Architecture/Topology/Homologous-superfamily). The organism is the source species.

  · The contact map is a binary N×N matrix image: pixel (i, j) is dark where Cα_i and Cα_j are within 8 Å and |i−j|>4. Because the |i−j|>4 filter removes local helical contacts, off-diagonal stripes parallel to the main diagonal indicate parallel β-sheets; stripes perpendicular to it indicate antiparallel β-sheets. The Ramachandran plot scatters every residue's (φ, ψ) pair against the sterically allowed regions. The PAE heatmap renders the predicted-aligned-error matrix.

  · Six rendered views show the 3D structure from the faces of a cube — i.e. along ±x, ±y, ±z. Rendering representation is drawn randomly per protein from cartoon (secondary-structure ribbons), sticks (backbone bonds), or molecular surface; coloring is either N→C rainbow (blue at the N-terminus through red at the C-terminus) or one color per chain.